Protein AF-A0A9P1MP17-F1 (afdb_monomer)

Structure (mmCIF, N/CA/C/O backbone):
data_AF-A0A9P1MP17-F1
#
_entry.id   AF-A0A9P1MP17-F1
#
loop_
_atom_site.group_PDB
_atom_site.id
_atom_site.type_symbol
_atom_site.label_atom_id
_atom_site.label_alt_id
_atom_site.label_comp_id
_atom_site.label_asym_id
_atom_site.label_entity_id
_atom_site.label_seq_id
_atom_site.pdbx_PDB_ins_code
_atom_site.Cartn_x
_atom_site.Cartn_y
_atom_site.Cartn_z
_atom_site.occupancy
_atom_site.B_iso_or_equiv
_atom_site.auth_seq_id
_atom_site.auth_comp_id
_atom_site.auth_asym_id
_atom_site.auth_atom_id
_atom_site.pdbx_PDB_model_num
ATOM 1 N N . MET A 1 1 ? -42.017 10.164 33.969 1.00 51.59 1 MET A N 1
ATOM 2 C CA . MET A 1 1 ? -41.012 11.243 33.847 1.00 51.59 1 MET A CA 1
ATOM 3 C C . MET A 1 1 ? -39.699 10.622 33.395 1.00 51.59 1 MET A C 1
ATOM 5 O O . MET A 1 1 ? -39.201 9.749 34.091 1.00 51.59 1 MET A O 1
ATOM 9 N N . ILE A 1 2 ? -39.176 11.001 32.225 1.00 51.31 2 ILE A N 1
ATOM 10 C CA . ILE A 1 2 ? -37.813 10.621 31.814 1.00 51.31 2 ILE A CA 1
ATOM 11 C C . ILE A 1 2 ? -36.855 11.492 32.634 1.00 51.31 2 ILE A C 1
ATOM 13 O O . ILE A 1 2 ? -36.993 12.713 32.635 1.00 51.31 2 ILE A O 1
ATOM 17 N N . SER A 1 3 ? -35.942 10.867 33.380 1.00 75.50 3 SER A N 1
ATOM 18 C CA . SER A 1 3 ? -34.975 11.567 34.231 1.00 75.50 3 SER A CA 1
ATOM 19 C C . SER A 1 3 ? -34.084 12.500 33.403 1.00 75.50 3 SER A C 1
ATOM 21 O O . SER A 1 3 ? -33.605 12.125 32.329 1.00 75.50 3 SER A O 1
ATOM 23 N N . PHE A 1 4 ? -33.816 13.701 33.922 1.00 72.81 4 PHE A N 1
ATOM 24 C CA . PHE A 1 4 ? -32.930 14.700 33.308 1.00 72.81 4 PHE A CA 1
ATOM 25 C C . PHE A 1 4 ? -31.530 14.126 33.008 1.00 72.81 4 PHE A C 1
ATOM 27 O O . PHE A 1 4 ? -30.897 14.483 32.013 1.00 72.81 4 PHE A O 1
ATOM 34 N N . THR A 1 5 ? -31.081 13.160 33.814 1.00 79.19 5 THR A N 1
ATOM 35 C CA . THR A 1 5 ? -29.810 12.448 33.635 1.00 79.19 5 THR A CA 1
ATOM 36 C C . THR A 1 5 ? -29.779 11.635 32.338 1.00 79.19 5 THR A C 1
ATOM 38 O O . THR A 1 5 ? -28.763 11.608 31.646 1.00 79.19 5 THR A O 1
ATOM 41 N N . SER A 1 6 ? -30.899 11.009 31.962 1.00 72.25 6 SER A N 1
ATOM 42 C CA . SER A 1 6 ? -31.013 10.218 30.731 1.00 72.25 6 SER A CA 1
ATOM 43 C C . SER A 1 6 ? -30.960 11.101 29.482 1.00 72.25 6 SER A C 1
ATOM 45 O O . SER A 1 6 ? -30.357 10.719 28.482 1.00 72.25 6 SER A O 1
ATOM 47 N N . VAL A 1 7 ? -31.532 12.308 29.547 1.00 68.56 7 VAL A N 1
ATOM 48 C CA . VAL A 1 7 ? -31.494 13.277 28.439 1.00 68.56 7 VAL A CA 1
ATOM 49 C C . VAL A 1 7 ? -30.065 13.767 28.197 1.00 68.56 7 VAL A C 1
ATOM 51 O O . VAL A 1 7 ? -29.611 13.788 27.053 1.00 68.56 7 VAL A O 1
ATOM 54 N N . TYR A 1 8 ? -29.321 14.080 29.262 1.00 69.38 8 TYR A N 1
ATOM 55 C CA . TYR A 1 8 ? -27.927 14.520 29.150 1.00 69.38 8 TYR A CA 1
ATOM 56 C C . TYR A 1 8 ? -27.022 13.442 28.525 1.00 69.38 8 TYR A C 1
ATOM 58 O O . TYR A 1 8 ? -26.194 13.739 27.662 1.00 69.38 8 TYR A O 1
ATOM 66 N N . LEU A 1 9 ? -27.241 12.171 28.879 1.00 64.31 9 LEU A N 1
ATOM 67 C CA . LEU A 1 9 ? -26.526 11.025 28.305 1.00 64.31 9 LEU A CA 1
ATOM 68 C C . LEU A 1 9 ? -26.808 10.843 26.802 1.00 64.31 9 LEU A C 1
ATOM 70 O O . LEU A 1 9 ? -25.891 10.553 26.033 1.00 64.31 9 LEU A O 1
ATOM 74 N N . ILE A 1 10 ? -28.045 11.072 26.352 1.00 68.69 10 ILE A N 1
ATOM 75 C CA . ILE A 1 10 ? -28.428 10.964 24.932 1.00 68.69 10 ILE A CA 1
ATOM 76 C C . ILE A 1 10 ? -27.860 12.130 24.105 1.00 68.69 10 ILE A C 1
ATOM 78 O O . ILE A 1 10 ? -27.419 11.942 22.971 1.00 68.69 10 ILE A O 1
ATOM 82 N N . VAL A 1 11 ? -27.837 13.345 24.658 1.00 62.41 11 VAL A N 1
ATOM 83 C CA . VAL A 1 11 ? -27.260 14.515 23.973 1.00 62.41 11 VAL A CA 1
ATOM 84 C C . VAL A 1 11 ? -25.736 14.385 23.861 1.00 62.41 11 VAL A C 1
ATOM 86 O O . VAL A 1 11 ? -25.177 14.620 22.790 1.00 62.41 11 VAL A O 1
ATOM 89 N N . SER A 1 12 ? -25.075 13.923 24.925 1.00 58.28 12 SER A N 1
ATOM 90 C CA . SER A 1 12 ? -23.624 13.682 24.949 1.00 58.28 12 SER A CA 1
ATOM 91 C C . SER A 1 12 ? -23.179 12.538 24.017 1.00 58.28 12 SER A C 1
ATOM 93 O O . SER A 1 12 ? -22.122 12.593 23.383 1.00 58.28 12 SER A O 1
ATOM 95 N N . THR A 1 13 ? -24.009 11.505 23.850 1.00 68.44 13 THR A N 1
ATOM 96 C CA . THR A 1 13 ? -23.704 10.397 22.926 1.00 68.44 13 THR A CA 1
ATOM 97 C C . THR A 1 13 ? -23.841 10.800 21.457 1.00 68.44 13 THR A C 1
ATOM 99 O O . THR A 1 13 ? -23.024 10.380 20.636 1.00 68.44 13 THR A O 1
ATOM 102 N N . LYS A 1 14 ? -24.796 11.673 21.112 1.00 62.25 14 LYS A N 1
ATOM 103 C CA . LYS A 1 14 ? -24.948 12.186 19.738 1.00 62.25 14 LYS A CA 1
ATOM 104 C C . LYS A 1 14 ? -23.784 13.074 19.294 1.00 62.25 14 LYS A C 1
ATOM 106 O O . LYS A 1 14 ? -23.343 12.955 18.152 1.00 62.25 14 LYS A O 1
ATOM 111 N N . SER A 1 15 ? -23.264 13.933 20.174 1.00 65.75 15 SER A N 1
ATOM 112 C CA . SER A 1 15 ? -22.101 14.775 19.849 1.00 65.75 15 SER A CA 1
ATOM 113 C C . SER A 1 15 ? -20.823 13.950 19.672 1.00 65.75 15 SER A C 1
ATOM 115 O O . SER A 1 15 ? -19.997 14.256 18.818 1.00 65.75 15 SER A O 1
ATOM 117 N N . SER A 1 16 ? -20.684 12.854 20.418 1.00 66.25 16 SER A N 1
ATOM 118 C CA . SER A 1 16 ? -19.533 11.953 20.307 1.00 66.25 16 SER A CA 1
ATOM 119 C C . SER A 1 16 ? -19.542 11.138 19.005 1.00 66.25 16 SER A C 1
ATOM 121 O O . SER A 1 16 ? -18.491 10.940 18.394 1.00 66.25 16 SER A O 1
ATOM 123 N N . GLN A 1 17 ? -20.718 10.703 18.534 1.00 72.75 17 GLN A N 1
ATOM 124 C CA . GLN A 1 17 ? -20.849 9.948 17.280 1.00 72.75 17 GLN A CA 1
ATOM 125 C C . GLN A 1 17 ? -20.481 10.770 16.039 1.00 72.75 17 GLN A C 1
ATOM 127 O O . GLN A 1 17 ? -19.812 10.253 15.143 1.00 72.75 17 GLN A O 1
ATOM 132 N N . SER A 1 18 ? -20.869 12.047 15.973 1.00 72.94 18 SER A N 1
ATOM 133 C CA . SER A 1 18 ? -20.549 12.898 14.818 1.00 72.94 18 SER A CA 1
ATOM 134 C C . SER A 1 18 ? -19.048 13.195 14.714 1.00 72.94 18 SER A C 1
ATOM 136 O O . SER A 1 18 ? -18.485 13.161 13.618 1.00 72.94 18 SER A O 1
ATOM 138 N N . VAL A 1 19 ? -18.372 13.395 15.851 1.00 77.06 19 VAL A N 1
ATOM 139 C CA . VAL A 1 19 ? -16.912 13.578 15.909 1.00 77.06 19 VAL A CA 1
ATOM 140 C C . VAL A 1 19 ? -16.180 12.304 15.479 1.00 77.06 19 VAL A C 1
ATOM 142 O O . VAL A 1 19 ? -15.218 12.375 14.712 1.00 77.06 19 VAL A O 1
ATOM 145 N N . GLN A 1 20 ? -16.649 11.129 15.911 1.00 74.44 20 GLN A N 1
ATOM 146 C CA . GLN A 1 20 ? -16.085 9.843 15.483 1.00 74.44 20 GLN A CA 1
ATOM 147 C C . GLN A 1 20 ? -16.293 9.584 13.986 1.00 74.44 20 GLN A C 1
ATOM 149 O O . GLN A 1 20 ? -15.363 9.133 13.315 1.00 74.44 20 GLN A O 1
ATOM 154 N N . PHE A 1 21 ? -17.465 9.919 13.441 1.00 80.25 21 PHE A N 1
ATOM 155 C CA . PHE A 1 21 ? -17.738 9.818 12.006 1.00 80.25 21 PHE A CA 1
ATOM 156 C C . PHE A 1 21 ? -16.796 10.710 11.183 1.00 80.25 21 PHE A C 1
ATOM 158 O O . PHE A 1 21 ? -16.180 10.237 10.226 1.00 80.25 21 PHE A O 1
ATOM 165 N N . LEU A 1 22 ? -16.611 11.971 11.593 1.00 85.75 22 LEU A N 1
ATOM 166 C CA . LEU A 1 22 ? -15.701 12.906 10.924 1.00 85.75 22 LEU A CA 1
ATOM 167 C C . LEU A 1 22 ? -14.240 12.432 10.991 1.00 85.75 22 LEU A C 1
ATOM 169 O O . LEU A 1 22 ? -13.514 12.490 9.997 1.00 85.75 22 LEU A O 1
ATOM 173 N N . ALA A 1 23 ? -13.807 11.920 12.145 1.00 80.94 23 ALA A N 1
ATOM 174 C CA . ALA A 1 23 ? -12.471 11.355 12.304 1.00 80.94 23 ALA A CA 1
ATOM 175 C C . ALA A 1 23 ? -12.255 10.120 11.410 1.00 80.94 23 ALA A C 1
ATOM 177 O O . ALA A 1 23 ? -11.176 9.965 10.832 1.00 80.94 23 ALA A O 1
ATOM 178 N N . ASN A 1 24 ? -13.275 9.267 11.260 1.00 83.06 24 ASN A N 1
ATOM 179 C CA . ASN A 1 24 ? -13.215 8.089 10.396 1.00 83.06 24 ASN A CA 1
ATOM 180 C C . ASN A 1 24 ? -13.142 8.481 8.912 1.00 83.06 24 ASN A C 1
ATOM 182 O O . ASN A 1 24 ? -12.273 7.990 8.194 1.00 83.06 24 ASN A O 1
ATOM 186 N N . GLN A 1 25 ? -13.968 9.438 8.470 1.00 83.00 25 GLN A N 1
ATOM 187 C CA . GLN A 1 25 ? -13.886 9.971 7.106 1.00 83.00 25 GLN A CA 1
ATOM 188 C C . GLN A 1 25 ? -12.512 10.575 6.811 1.00 83.00 25 GLN A C 1
ATOM 190 O O . GLN A 1 25 ? -11.923 10.273 5.779 1.00 83.00 25 GLN A O 1
ATOM 195 N N . ARG A 1 26 ? -11.947 11.366 7.734 1.00 85.69 26 ARG A N 1
ATOM 196 C CA . ARG A 1 26 ? -10.611 11.949 7.548 1.00 85.69 26 ARG A CA 1
ATOM 197 C C . ARG A 1 26 ? -9.531 10.876 7.380 1.00 85.69 26 ARG A C 1
ATOM 199 O O . ARG A 1 26 ? -8.670 11.023 6.517 1.00 85.69 26 ARG A O 1
ATOM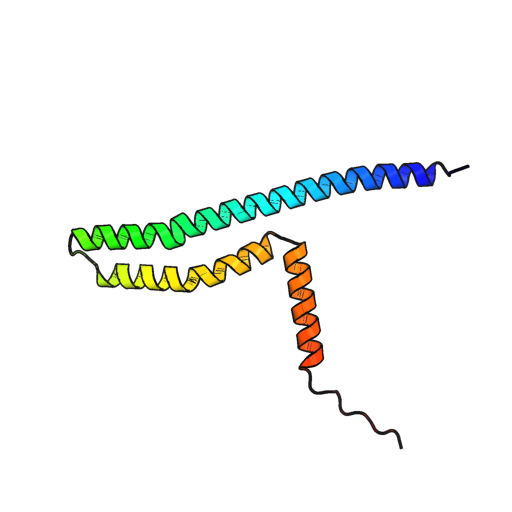 206 N N . ARG A 1 27 ? -9.564 9.803 8.179 1.00 82.50 27 ARG A N 1
ATOM 207 C CA . ARG A 1 27 ? -8.610 8.682 8.058 1.00 82.50 27 ARG A CA 1
ATOM 208 C C . ARG A 1 27 ? -8.754 7.948 6.730 1.00 82.50 27 ARG A C 1
ATOM 210 O O . ARG A 1 27 ? -7.739 7.649 6.107 1.00 82.50 27 ARG A O 1
ATOM 217 N N . LEU A 1 28 ? -9.988 7.717 6.287 1.00 83.00 28 LEU A N 1
ATOM 218 C CA . LEU A 1 28 ? -10.266 7.102 4.993 1.00 83.00 28 LEU A CA 1
ATOM 219 C C . LEU A 1 28 ? -9.726 7.963 3.844 1.00 83.00 28 LEU A C 1
ATOM 221 O O . LEU A 1 28 ? -8.996 7.454 2.999 1.00 83.00 28 LEU A O 1
ATOM 225 N N . THR A 1 29 ? -10.008 9.269 3.849 1.00 87.06 29 THR A N 1
ATOM 226 C CA . THR A 1 29 ? -9.513 10.206 2.829 1.00 87.06 29 THR A CA 1
ATOM 227 C C . THR A 1 29 ? -7.989 10.238 2.783 1.00 87.06 29 THR A C 1
ATOM 229 O O . THR A 1 29 ? -7.410 10.159 1.704 1.00 87.06 29 THR A O 1
ATOM 232 N N . ILE A 1 30 ? -7.322 10.295 3.943 1.00 86.12 30 ILE A N 1
ATOM 233 C CA . ILE A 1 30 ? -5.856 10.218 4.015 1.00 86.12 30 ILE A CA 1
ATOM 234 C C . ILE A 1 30 ? -5.364 8.893 3.417 1.00 86.12 30 ILE A C 1
ATOM 236 O O . ILE A 1 30 ? -4.433 8.900 2.618 1.00 86.12 30 ILE A O 1
ATOM 240 N N . GLY A 1 31 ? -6.011 7.771 3.746 1.00 83.88 31 GLY A N 1
ATOM 241 C CA . GLY A 1 31 ? -5.690 6.461 3.178 1.00 83.88 31 GLY A CA 1
ATOM 242 C C . GLY A 1 31 ? -5.779 6.428 1.652 1.00 83.88 31 GLY A C 1
ATOM 243 O O . GLY A 1 31 ? -4.853 5.947 1.004 1.00 83.88 31 GLY A O 1
ATOM 244 N N . ILE A 1 32 ? -6.846 6.993 1.079 1.00 86.12 32 ILE A N 1
ATOM 245 C CA . ILE A 1 32 ? -7.037 7.085 -0.377 1.00 86.12 32 ILE A CA 1
ATOM 246 C C . ILE A 1 32 ? -5.948 7.954 -1.015 1.00 86.12 32 ILE A C 1
ATOM 248 O O . ILE A 1 32 ? -5.358 7.549 -2.012 1.00 86.12 32 ILE A O 1
ATOM 252 N N . ILE A 1 33 ? -5.633 9.115 -0.430 1.00 88.25 33 ILE A N 1
ATOM 253 C CA . ILE A 1 33 ? -4.575 10.002 -0.940 1.00 88.25 33 ILE A CA 1
ATOM 254 C C . ILE A 1 33 ? -3.224 9.278 -0.965 1.00 88.25 33 ILE A C 1
ATOM 256 O O . ILE A 1 33 ? -2.521 9.331 -1.972 1.00 88.25 33 ILE A O 1
ATOM 260 N N . TYR A 1 34 ? -2.870 8.571 0.111 1.00 85.25 34 TYR A N 1
ATOM 261 C CA . TYR A 1 34 ? -1.632 7.790 0.160 1.00 85.25 34 TYR A CA 1
ATOM 262 C C . TYR A 1 34 ? -1.618 6.647 -0.856 1.00 85.25 34 TYR A C 1
ATOM 264 O O . TYR A 1 34 ? -0.585 6.413 -1.478 1.00 85.25 34 TYR A O 1
ATOM 272 N N . PHE A 1 35 ? -2.743 5.955 -1.045 1.00 85.31 35 PHE A N 1
ATOM 273 C CA . PHE A 1 35 ? -2.861 4.890 -2.040 1.00 85.31 35 PHE A CA 1
ATOM 274 C C . PHE A 1 35 ? -2.613 5.420 -3.459 1.00 85.31 35 PHE A C 1
ATOM 276 O O . PHE A 1 35 ? -1.766 4.886 -4.172 1.00 85.31 35 PHE A O 1
ATOM 283 N N . VAL A 1 36 ? -3.270 6.524 -3.828 1.00 87.06 36 VAL A N 1
ATOM 284 C CA . VAL A 1 36 ? -3.085 7.182 -5.132 1.00 87.06 36 VAL A CA 1
ATOM 285 C C . VAL A 1 36 ? -1.647 7.676 -5.304 1.00 87.06 36 VAL A C 1
ATOM 287 O O . VAL A 1 36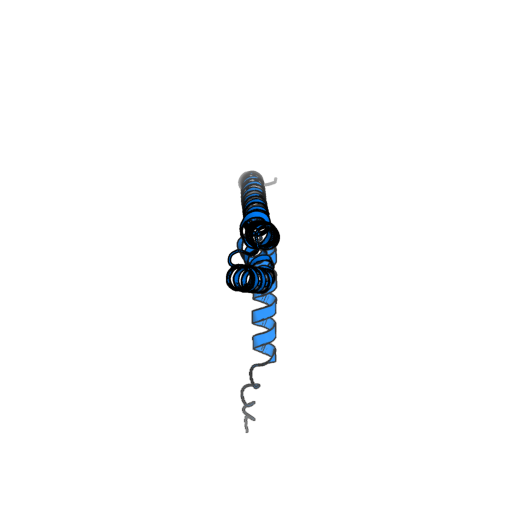 ? -1.051 7.492 -6.362 1.00 87.06 36 VAL A O 1
ATOM 290 N N . PHE A 1 37 ? -1.054 8.266 -4.263 1.00 86.94 37 PHE A N 1
ATOM 291 C CA . PHE A 1 37 ? 0.345 8.695 -4.299 1.00 86.94 37 PHE A CA 1
ATOM 292 C C . PHE A 1 37 ? 1.295 7.518 -4.558 1.00 86.94 37 PHE A C 1
ATOM 294 O O . PHE A 1 37 ? 2.205 7.624 -5.378 1.00 86.94 37 PHE A O 1
ATOM 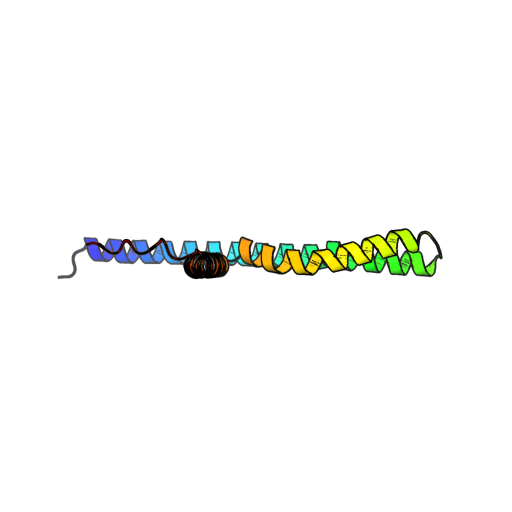301 N N . LEU A 1 38 ? 1.071 6.385 -3.892 1.00 85.31 38 LEU A N 1
ATOM 302 C CA . LEU A 1 38 ? 1.895 5.192 -4.049 1.00 85.31 38 LEU A CA 1
ATOM 303 C C . LEU A 1 38 ? 1.712 4.533 -5.422 1.00 85.31 38 LEU A C 1
ATOM 305 O O . LEU A 1 38 ? 2.665 3.987 -5.963 1.00 85.31 38 LEU A O 1
ATOM 309 N N . GLU A 1 39 ? 0.524 4.615 -6.015 1.00 84.75 39 GLU A N 1
ATOM 310 C CA . GLU A 1 39 ? 0.285 4.178 -7.392 1.00 84.75 39 GLU A CA 1
ATOM 311 C C . GLU A 1 39 ? 1.035 5.059 -8.399 1.00 84.75 39 GLU A C 1
ATOM 313 O O . GLU A 1 39 ? 1.789 4.557 -9.232 1.00 84.75 39 GLU A O 1
ATOM 318 N N . LEU A 1 40 ? 0.919 6.382 -8.274 1.00 85.25 40 LEU A N 1
ATOM 319 C CA . LEU A 1 40 ? 1.582 7.319 -9.182 1.00 85.25 40 LEU A CA 1
ATOM 320 C C . LEU A 1 40 ? 3.111 7.259 -9.072 1.00 85.25 40 LEU A C 1
ATOM 322 O O . LEU A 1 40 ? 3.805 7.197 -10.086 1.00 85.25 40 LEU A O 1
ATOM 326 N N . VAL A 1 41 ? 3.646 7.263 -7.850 1.00 84.31 41 VAL A N 1
ATOM 327 C CA . VAL A 1 41 ? 5.096 7.305 -7.612 1.00 84.31 41 VAL A CA 1
ATOM 328 C C . VAL A 1 41 ? 5.713 5.913 -7.649 1.00 84.31 41 VAL A C 1
ATOM 330 O O . VAL A 1 41 ? 6.780 5.733 -8.227 1.00 84.31 41 VAL A O 1
ATOM 333 N N . GLY A 1 42 ? 5.056 4.928 -7.041 1.00 79.38 42 GLY A N 1
ATOM 334 C CA . GLY A 1 42 ? 5.571 3.568 -6.926 1.00 79.38 42 GLY A CA 1
ATOM 335 C C . GLY A 1 42 ? 5.448 2.767 -8.217 1.00 79.38 42 GLY A C 1
ATOM 336 O O . GLY A 1 42 ? 6.377 2.047 -8.545 1.00 79.38 42 GLY A O 1
ATOM 337 N N . LEU A 1 43 ? 4.354 2.894 -8.977 1.00 80.00 43 LEU A N 1
ATOM 338 C CA . LEU A 1 43 ? 4.189 2.180 -10.253 1.00 80.00 43 LEU A CA 1
ATOM 339 C C . LEU A 1 43 ? 4.387 3.075 -11.469 1.00 80.00 43 LEU A C 1
ATOM 341 O O . LEU A 1 43 ? 5.076 2.686 -12.412 1.00 80.00 43 LEU A O 1
ATOM 345 N N . GLY A 1 44 ? 3.783 4.263 -11.459 1.00 82.19 44 GLY A N 1
ATOM 346 C CA . GLY A 1 44 ? 3.799 5.157 -12.614 1.00 82.19 44 GLY A CA 1
ATOM 347 C C . GLY A 1 44 ? 5.211 5.611 -12.976 1.00 82.19 44 GLY A C 1
ATOM 348 O O . GLY A 1 44 ? 5.633 5.471 -14.124 1.00 82.19 44 GLY A O 1
ATOM 349 N N . LEU A 1 45 ? 5.970 6.101 -11.991 1.00 84.81 45 LEU A N 1
ATOM 350 C CA . LEU A 1 45 ? 7.306 6.651 -12.226 1.00 84.81 45 LEU A CA 1
ATOM 351 C C . LEU A 1 45 ? 8.294 5.612 -12.804 1.00 84.81 45 LEU A C 1
ATOM 353 O O . LEU A 1 45 ? 8.911 5.921 -13.825 1.00 84.81 45 LEU A O 1
ATOM 357 N N . PRO A 1 46 ? 8.422 4.377 -12.268 1.00 83.88 46 PRO A N 1
ATOM 358 C CA . PRO A 1 46 ? 9.310 3.364 -12.846 1.00 83.88 46 PRO A CA 1
ATOM 359 C C . PRO A 1 46 ? 8.979 2.987 -14.287 1.00 83.88 46 PRO A C 1
ATOM 361 O O . PRO A 1 46 ? 9.891 2.807 -15.091 1.00 83.88 46 PRO A O 1
ATOM 364 N N . ILE A 1 47 ? 7.691 2.879 -14.626 1.00 83.81 47 ILE A N 1
ATOM 365 C CA . ILE A 1 47 ? 7.245 2.530 -15.981 1.00 83.81 47 ILE A CA 1
ATOM 366 C C . ILE A 1 47 ? 7.590 3.657 -16.956 1.00 83.81 47 ILE A C 1
ATOM 368 O O . ILE A 1 47 ? 8.102 3.396 -18.043 1.00 83.81 47 ILE A O 1
ATOM 372 N N . ILE A 1 48 ? 7.359 4.911 -16.558 1.00 86.50 48 ILE A N 1
ATOM 373 C CA . ILE A 1 48 ? 7.712 6.080 -17.370 1.00 86.50 48 ILE A CA 1
ATOM 374 C C . ILE A 1 48 ? 9.231 6.154 -17.556 1.00 86.50 48 ILE A C 1
ATOM 376 O O . ILE A 1 48 ? 9.695 6.308 -18.684 1.00 86.50 48 ILE A O 1
ATOM 380 N N . CYS A 1 49 ? 10.017 5.984 -16.487 1.00 84.44 49 CYS A N 1
ATOM 381 C CA . CYS A 1 49 ? 11.477 5.940 -16.576 1.00 84.44 49 CYS A CA 1
ATOM 382 C C . CYS A 1 49 ? 11.951 4.820 -17.508 1.00 84.44 49 CYS A C 1
ATOM 384 O O . CYS A 1 49 ? 12.810 5.061 -18.351 1.00 84.44 49 CYS A O 1
ATOM 386 N N . LEU A 1 50 ? 11.359 3.626 -17.416 1.00 85.50 50 LEU A N 1
ATOM 387 C CA . LEU A 1 50 ? 11.666 2.512 -18.307 1.00 85.50 50 LEU A CA 1
ATOM 388 C C . LEU A 1 50 ? 11.347 2.840 -19.770 1.00 85.50 50 LEU A C 1
ATOM 390 O O . LEU A 1 50 ? 12.164 2.551 -20.639 1.00 85.50 50 LEU A O 1
ATOM 394 N N . ALA A 1 51 ? 10.198 3.460 -20.047 1.00 82.38 51 ALA A N 1
ATOM 395 C CA . ALA A 1 51 ? 9.813 3.858 -21.399 1.00 82.38 51 ALA A CA 1
ATOM 396 C C . ALA A 1 51 ? 10.785 4.895 -21.982 1.00 82.38 51 ALA A C 1
ATOM 398 O O . ALA A 1 51 ? 11.261 4.727 -23.103 1.00 82.38 51 ALA A O 1
ATOM 399 N N . VAL A 1 52 ? 11.143 5.920 -21.201 1.00 86.69 52 VAL A N 1
ATOM 400 C CA . VAL A 1 52 ? 12.109 6.954 -21.601 1.00 86.69 52 VAL A CA 1
ATOM 401 C C . VAL A 1 52 ? 13.485 6.334 -21.856 1.00 86.69 52 VAL A C 1
ATOM 403 O O . VAL A 1 52 ? 14.055 6.518 -22.927 1.00 86.69 52 VAL A O 1
ATOM 406 N N . CYS A 1 53 ? 14.003 5.531 -20.925 1.00 86.25 53 CYS A N 1
ATOM 407 C CA . CYS A 1 53 ? 15.264 4.806 -21.098 1.00 86.25 53 CYS A CA 1
ATOM 408 C C . CYS A 1 53 ? 15.236 3.859 -22.306 1.00 86.25 53 CYS A C 1
ATOM 410 O O . CYS A 1 53 ? 16.231 3.747 -23.024 1.00 86.25 53 CYS A O 1
ATOM 412 N N . GLY A 1 54 ? 14.078 3.242 -22.559 1.00 82.56 54 GLY A N 1
ATOM 413 C CA . GLY A 1 54 ? 13.768 2.444 -23.738 1.00 82.56 54 GLY A CA 1
ATOM 414 C C . GLY A 1 54 ? 13.964 3.207 -25.044 1.00 82.56 54 GLY A C 1
ATOM 415 O O . GLY A 1 54 ? 14.645 2.725 -25.945 1.00 82.56 54 GLY A O 1
ATOM 416 N N . MET A 1 55 ? 13.43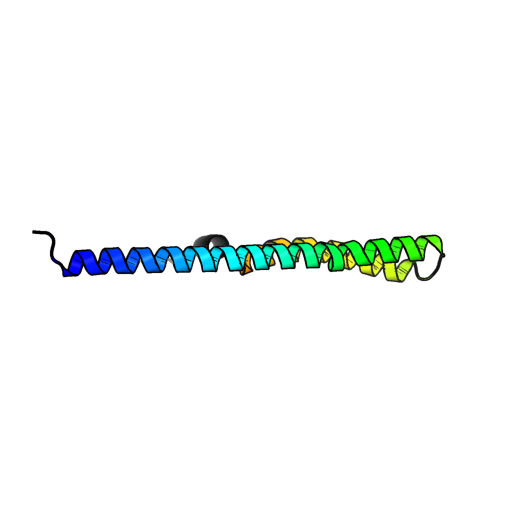0 4.428 -25.119 1.00 83.00 55 MET A N 1
ATOM 417 C CA . MET A 1 55 ? 13.555 5.293 -26.296 1.00 83.00 55 MET A CA 1
ATOM 418 C C . MET A 1 55 ? 15.006 5.689 -26.598 1.00 83.00 55 MET A C 1
ATOM 420 O O . MET A 1 55 ? 15.363 5.838 -27.764 1.00 83.00 55 MET A O 1
ATOM 424 N N . PHE A 1 56 ? 15.846 5.841 -25.571 1.00 87.88 56 PHE A N 1
ATOM 425 C CA . PHE A 1 56 ? 17.242 6.265 -25.728 1.00 87.88 56 PHE A CA 1
ATOM 426 C C . PHE A 1 56 ? 18.257 5.107 -25.734 1.00 87.88 56 PHE A C 1
ATOM 428 O O . PHE A 1 56 ? 19.447 5.363 -25.898 1.00 87.88 56 PHE A O 1
ATOM 435 N N . ASN A 1 57 ? 17.829 3.846 -25.571 1.00 80.50 57 ASN A N 1
ATOM 436 C CA . ASN A 1 57 ? 18.709 2.673 -25.418 1.00 80.50 57 ASN A CA 1
ATOM 437 C C . ASN A 1 57 ? 19.743 2.794 -24.274 1.00 80.50 57 ASN A C 1
ATOM 439 O O . ASN A 1 57 ? 20.798 2.161 -24.300 1.00 80.50 57 ASN A O 1
ATOM 443 N N . VAL A 1 58 ? 19.444 3.580 -23.234 1.00 79.44 58 VAL A N 1
ATOM 444 C CA . VAL A 1 58 ? 20.337 3.774 -22.079 1.00 79.44 58 VAL A CA 1
ATOM 445 C C . VAL A 1 58 ? 19.754 3.077 -20.856 1.00 79.44 58 VAL A C 1
ATOM 447 O O . VAL A 1 58 ? 18.639 3.371 -20.443 1.00 79.44 58 VAL A O 1
ATOM 450 N N . GLY A 1 59 ? 20.513 2.173 -20.230 1.00 76.06 59 GLY A N 1
ATOM 451 C CA . GLY A 1 59 ? 20.184 1.646 -18.897 1.00 76.06 59 GLY A CA 1
ATOM 452 C C . GLY A 1 59 ? 18.955 0.727 -18.803 1.00 76.06 59 GLY A C 1
ATOM 453 O O . GLY A 1 59 ? 18.564 0.378 -17.690 1.00 76.06 59 GLY A O 1
ATOM 454 N N . LEU A 1 60 ? 18.382 0.289 -19.933 1.00 77.12 60 LEU A N 1
ATOM 455 C CA . LEU A 1 60 ? 17.210 -0.603 -20.026 1.00 77.12 60 LEU A CA 1
ATOM 456 C C . LEU A 1 60 ? 17.131 -1.712 -18.954 1.00 77.12 60 LEU A C 1
ATOM 458 O O . LEU A 1 60 ? 16.095 -1.813 -18.297 1.00 77.12 60 LEU A O 1
ATOM 462 N N . PRO A 1 61 ? 18.172 -2.546 -18.743 1.00 81.56 61 PRO A N 1
ATOM 463 C CA . PRO A 1 61 ? 18.050 -3.696 -17.847 1.00 81.56 61 PRO A CA 1
ATOM 464 C C . PRO A 1 61 ? 17.863 -3.299 -16.378 1.00 81.56 61 PRO A C 1
ATOM 466 O O . PRO A 1 61 ? 17.127 -3.970 -15.659 1.00 81.56 61 PRO A O 1
ATOM 469 N N . ILE A 1 62 ? 18.469 -2.194 -15.933 1.00 81.88 62 ILE A N 1
ATOM 470 C CA . ILE A 1 62 ? 18.363 -1.730 -14.541 1.00 81.88 62 ILE A CA 1
ATOM 471 C C . ILE A 1 62 ? 16.953 -1.189 -14.278 1.00 81.88 62 ILE A C 1
ATOM 473 O O . ILE A 1 62 ? 16.308 -1.565 -13.299 1.00 81.88 62 ILE A O 1
ATOM 477 N N . PHE A 1 63 ? 16.435 -0.353 -15.182 1.00 78.31 63 PHE A N 1
ATOM 478 C CA . PHE A 1 63 ? 15.088 0.203 -15.043 1.00 78.31 63 PHE A CA 1
ATOM 479 C C . PHE A 1 63 ? 13.999 -0.862 -15.204 1.00 78.31 63 PHE A C 1
ATOM 481 O O . PHE A 1 63 ? 12.974 -0.785 -14.529 1.00 78.31 63 PHE A O 1
ATOM 488 N N . ALA A 1 64 ? 14.230 -1.889 -16.029 1.00 79.12 64 ALA A N 1
ATOM 489 C CA . ALA A 1 64 ? 13.298 -3.002 -16.184 1.00 79.12 64 ALA A CA 1
ATOM 490 C C . ALA A 1 64 ? 13.174 -3.812 -14.886 1.00 79.12 64 ALA A C 1
ATOM 492 O O . ALA A 1 64 ? 12.065 -4.132 -14.461 1.00 79.12 64 ALA A O 1
ATOM 493 N N . GLN A 1 65 ? 14.298 -4.084 -14.214 1.00 84.62 65 GLN A N 1
ATOM 494 C CA . GLN A 1 65 ? 14.296 -4.737 -12.904 1.00 84.62 65 GLN A CA 1
ATOM 495 C C . GLN A 1 65 ? 13.583 -3.884 -11.851 1.00 84.62 65 GLN A C 1
ATOM 497 O O . GLN A 1 65 ? 12.767 -4.404 -11.091 1.00 84.62 65 GLN A O 1
ATOM 502 N N . TYR A 1 66 ? 13.833 -2.573 -11.832 1.00 81.88 66 TYR A N 1
ATOM 503 C CA . TYR A 1 66 ? 13.176 -1.669 -10.888 1.00 81.88 66 TYR A CA 1
ATOM 504 C C . TYR A 1 66 ? 11.656 -1.602 -11.105 1.00 81.88 66 TYR A C 1
ATOM 506 O O . TYR A 1 66 ? 10.888 -1.678 -10.143 1.00 81.88 66 TYR A O 1
ATOM 514 N N . ALA A 1 67 ? 11.207 -1.534 -12.362 1.00 83.38 67 ALA A N 1
ATOM 515 C CA . ALA A 1 67 ? 9.790 -1.579 -12.712 1.00 83.38 67 ALA A CA 1
ATOM 516 C C . ALA A 1 67 ? 9.144 -2.913 -12.304 1.00 83.38 67 ALA A C 1
ATOM 518 O O . ALA A 1 67 ? 8.066 -2.916 -11.713 1.00 83.38 67 ALA A O 1
ATOM 519 N N . PHE A 1 68 ? 9.823 -4.041 -12.537 1.00 85.44 68 PHE A N 1
ATOM 520 C CA . PHE A 1 68 ? 9.333 -5.366 -12.152 1.00 85.44 68 PHE A CA 1
ATOM 521 C C . PHE A 1 68 ? 9.195 -5.528 -10.631 1.00 85.44 68 PHE A C 1
ATOM 523 O O . PHE A 1 68 ? 8.169 -6.009 -10.142 1.00 85.44 68 PHE A O 1
ATOM 530 N N . ILE A 1 69 ? 10.200 -5.087 -9.868 1.00 86.56 69 ILE A N 1
ATOM 531 C CA . ILE A 1 69 ? 10.153 -5.086 -8.400 1.00 86.56 69 ILE A CA 1
ATOM 532 C C . ILE A 1 69 ? 8.987 -4.217 -7.923 1.00 86.56 69 ILE A C 1
ATOM 534 O O . ILE A 1 69 ? 8.181 -4.656 -7.105 1.00 86.56 69 ILE A O 1
ATOM 538 N N . SER A 1 70 ? 8.843 -3.018 -8.482 1.00 84.06 70 SER A N 1
ATOM 539 C CA . SER A 1 70 ? 7.771 -2.094 -8.109 1.00 84.06 70 SER A CA 1
ATOM 540 C C . SER A 1 70 ? 6.377 -2.674 -8.392 1.00 84.06 70 SER A C 1
ATOM 542 O O . SER A 1 70 ? 5.503 -2.632 -7.524 1.00 84.06 70 SER A O 1
ATOM 544 N N . MET A 1 71 ? 6.193 -3.315 -9.554 1.00 82.56 71 MET A N 1
ATOM 545 C CA . MET A 1 71 ? 4.971 -4.054 -9.902 1.00 82.56 71 MET A CA 1
ATOM 546 C C . MET A 1 71 ? 4.679 -5.224 -8.964 1.00 82.56 71 MET A C 1
ATOM 548 O O . MET A 1 71 ? 3.517 -5.496 -8.676 1.00 82.56 71 MET A O 1
ATOM 552 N N . SER A 1 72 ? 5.712 -5.896 -8.459 1.00 85.88 72 SER A N 1
ATOM 553 C CA . SER A 1 72 ? 5.554 -7.054 -7.575 1.00 85.88 72 SER A CA 1
ATOM 554 C C . SER A 1 72 ? 5.187 -6.663 -6.142 1.00 85.88 72 SER A C 1
ATOM 556 O O . SER A 1 72 ? 4.460 -7.395 -5.472 1.00 85.88 72 SER A O 1
ATOM 558 N N . ILE A 1 73 ? 5.669 -5.514 -5.653 1.00 84.38 73 ILE A N 1
ATOM 559 C CA . ILE A 1 73 ? 5.408 -5.067 -4.276 1.00 84.38 73 ILE A CA 1
ATOM 560 C C . ILE A 1 73 ? 4.070 -4.308 -4.178 1.00 84.38 73 ILE A C 1
ATOM 562 O O . ILE A 1 73 ? 3.394 -4.377 -3.151 1.00 84.38 73 ILE A O 1
ATOM 566 N N . TYR A 1 74 ? 3.630 -3.627 -5.241 1.00 81.62 74 TYR A N 1
ATOM 567 C CA . TYR A 1 74 ? 2.393 -2.834 -5.226 1.00 81.62 74 TYR A CA 1
ATOM 568 C C . TYR A 1 74 ? 1.132 -3.584 -4.729 1.00 81.62 74 TYR A C 1
ATOM 570 O O . TYR A 1 74 ? 0.437 -3.046 -3.859 1.00 81.62 74 TYR A O 1
ATOM 578 N N . PRO A 1 75 ? 0.847 -4.834 -5.158 1.00 82.56 75 PRO A N 1
ATOM 579 C CA . PRO A 1 75 ? -0.314 -5.589 -4.682 1.00 82.56 75 PRO A CA 1
ATOM 580 C C . PRO A 1 75 ? -0.308 -5.856 -3.171 1.00 82.56 75 PRO A C 1
ATOM 582 O O . PRO A 1 75 ? -1.361 -6.102 -2.591 1.00 82.56 75 PRO A O 1
ATOM 585 N N . ILE A 1 76 ? 0.861 -5.806 -2.524 1.00 85.69 76 ILE A N 1
ATOM 586 C CA . ILE A 1 76 ? 1.017 -6.015 -1.078 1.00 85.69 76 ILE A CA 1
ATOM 587 C C . ILE A 1 76 ? 0.622 -4.746 -0.313 1.00 85.69 76 ILE A C 1
ATOM 589 O O . ILE A 1 76 ? -0.023 -4.815 0.736 1.00 85.69 76 ILE A O 1
ATOM 593 N N . PHE A 1 77 ? 0.975 -3.574 -0.846 1.00 82.25 77 PHE A N 1
ATOM 594 C CA . PHE A 1 77 ? 0.701 -2.302 -0.186 1.00 82.25 77 PHE A CA 1
ATOM 595 C C . PHE A 1 77 ? -0.791 -1.971 -0.144 1.00 82.25 77 PHE A C 1
ATOM 597 O O . PHE A 1 77 ? -1.261 -1.490 0.884 1.00 82.25 77 PHE A O 1
ATOM 604 N N . GLY A 1 78 ? -1.558 -2.269 -1.197 1.00 79.75 78 GLY A N 1
ATOM 605 C CA . GLY A 1 78 ? -2.996 -1.968 -1.245 1.00 79.75 78 GLY A CA 1
ATOM 606 C C . GLY A 1 78 ? -3.774 -2.484 -0.020 1.00 79.75 78 GLY A C 1
ATOM 607 O O . GLY A 1 78 ? -4.304 -1.677 0.750 1.00 79.75 78 GLY A O 1
ATOM 608 N N . PRO A 1 79 ? -3.793 -3.806 0.239 1.00 81.44 79 PRO A N 1
ATOM 609 C CA . PRO A 1 79 ? -4.444 -4.385 1.413 1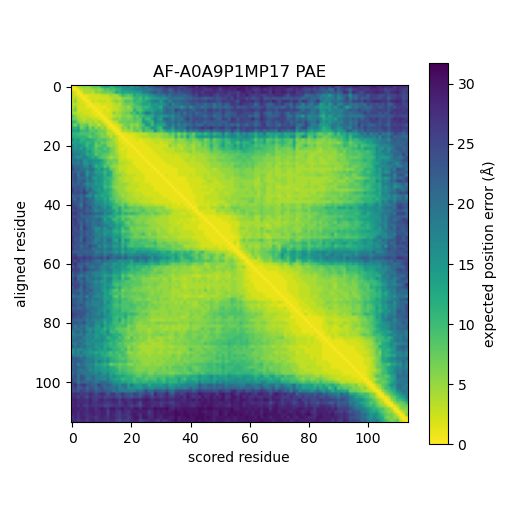.00 81.44 79 PRO A CA 1
ATOM 610 C C . PRO A 1 79 ? -3.906 -3.839 2.740 1.00 81.44 79 PRO A C 1
ATOM 612 O O . PRO A 1 79 ? -4.681 -3.623 3.673 1.00 81.44 79 PRO A O 1
ATOM 615 N N . TYR A 1 80 ? -2.597 -3.578 2.827 1.00 84.19 80 TYR A N 1
ATOM 616 C CA . TYR A 1 80 ? -1.968 -3.021 4.025 1.00 84.19 80 TYR A CA 1
ATOM 617 C C . TYR A 1 80 ? -2.470 -1.601 4.337 1.00 84.19 80 TYR A C 1
ATOM 619 O O . TYR A 1 80 ? -2.817 -1.298 5.481 1.00 84.19 80 TYR A O 1
ATOM 627 N N . TYR A 1 81 ? -2.587 -0.738 3.326 1.00 80.56 81 TYR A N 1
ATOM 628 C CA . TYR A 1 81 ? -3.119 0.616 3.496 1.00 80.56 81 TYR A CA 1
ATOM 629 C C . TYR A 1 81 ? -4.602 0.616 3.857 1.00 80.56 81 TYR A C 1
ATOM 631 O O . TYR A 1 81 ? -5.017 1.383 4.730 1.00 80.56 81 TYR A O 1
ATOM 639 N N . VAL A 1 82 ? -5.404 -0.265 3.254 1.00 81.12 82 VAL A N 1
ATOM 640 C CA . VAL A 1 82 ? -6.821 -0.425 3.622 1.00 81.12 82 VAL A CA 1
ATOM 641 C C . VAL A 1 82 ? -6.946 -0.874 5.084 1.00 81.12 82 VAL A C 1
ATOM 643 O O . VAL A 1 82 ? -7.745 -0.317 5.836 1.00 81.12 82 VAL A O 1
ATOM 646 N N . LEU A 1 83 ? -6.091 -1.798 5.533 1.00 84.62 83 LEU A N 1
ATOM 647 C CA . LEU A 1 83 ? -6.016 -2.238 6.932 1.00 84.62 83 LEU A CA 1
ATOM 648 C C . LEU A 1 83 ? -5.575 -1.125 7.904 1.00 84.62 83 LEU A C 1
ATOM 650 O O . LEU A 1 83 ? -5.956 -1.118 9.079 1.00 84.62 83 LEU A O 1
ATOM 654 N N . MET A 1 84 ? -4.752 -0.180 7.446 1.00 81.38 84 MET A N 1
ATOM 655 C CA . MET A 1 84 ? -4.304 0.966 8.247 1.00 81.38 84 MET A CA 1
ATOM 656 C C . MET A 1 84 ? -5.331 2.097 8.319 1.00 81.38 84 MET A C 1
ATOM 658 O O . MET A 1 84 ? -5.464 2.730 9.365 1.00 81.38 84 MET A O 1
ATOM 662 N N . SER A 1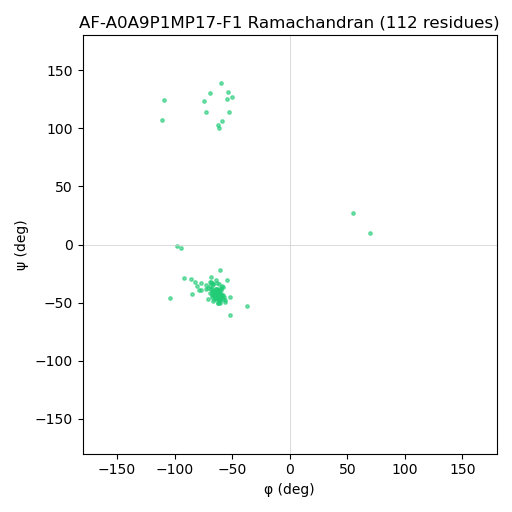 85 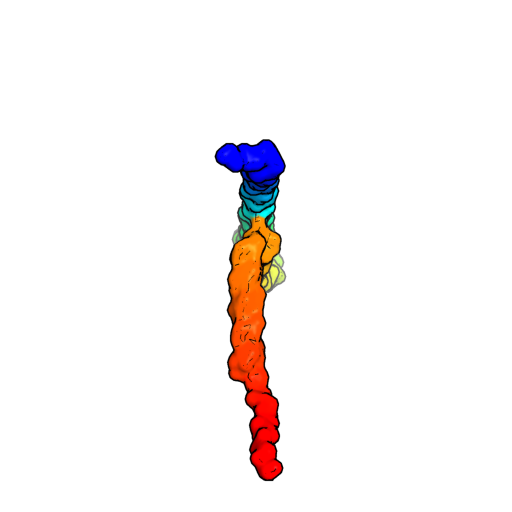? -6.067 2.334 7.237 1.00 80.19 85 SER A N 1
ATOM 663 C CA . SER A 1 85 ? -6.982 3.472 7.107 1.00 80.19 85 SER A CA 1
ATOM 664 C C . SER A 1 85 ? -8.414 3.174 7.554 1.00 80.19 85 SER A C 1
ATOM 666 O O . SER A 1 85 ? -9.093 4.085 8.028 1.00 80.19 85 SER A O 1
ATOM 668 N N . ASN A 1 86 ? -8.869 1.921 7.458 1.00 83.06 86 ASN A N 1
ATOM 669 C CA . ASN A 1 86 ? -10.236 1.530 7.788 1.00 83.06 86 ASN A CA 1
ATOM 670 C C . ASN A 1 86 ? -10.282 0.654 9.052 1.00 83.06 86 ASN A C 1
ATOM 672 O O . ASN A 1 86 ? -9.912 -0.523 9.043 1.00 83.06 86 ASN A O 1
ATOM 676 N N . VAL A 1 87 ? -10.766 1.242 10.149 1.00 82.19 87 VAL A N 1
ATOM 677 C CA . VAL A 1 87 ? -10.854 0.585 11.464 1.00 82.19 87 VAL A CA 1
ATOM 678 C C . VAL A 1 87 ? -11.794 -0.623 11.428 1.00 82.19 87 VAL A C 1
ATOM 680 O O . VAL A 1 87 ? -11.470 -1.666 11.995 1.00 82.19 87 VAL A O 1
ATOM 683 N N . ASP A 1 88 ? -12.920 -0.524 10.723 1.00 83.25 88 ASP A N 1
ATOM 684 C CA . ASP A 1 88 ? -13.887 -1.620 10.619 1.00 83.25 88 ASP A CA 1
ATOM 685 C C . ASP A 1 88 ? -13.307 -2.799 9.840 1.00 83.25 88 ASP A C 1
ATOM 687 O O . ASP A 1 88 ? -13.464 -3.955 10.240 1.00 83.25 88 ASP A O 1
ATOM 691 N N . TYR A 1 89 ? -12.590 -2.514 8.749 1.00 84.25 89 TYR A N 1
ATOM 692 C CA . TYR A 1 89 ? -11.887 -3.534 7.978 1.00 84.25 89 TYR A CA 1
ATOM 693 C C . TYR A 1 89 ? -10.815 -4.227 8.825 1.00 84.25 89 TYR A C 1
ATOM 695 O O . TYR A 1 89 ? -10.777 -5.456 8.870 1.00 84.25 89 TYR A O 1
ATOM 703 N N . ARG A 1 90 ? -10.010 -3.461 9.575 1.00 86.31 90 ARG A N 1
ATOM 704 C CA . ARG A 1 90 ? -9.024 -4.017 10.513 1.00 86.31 90 ARG A CA 1
ATOM 705 C C . ARG A 1 90 ? -9.665 -4.945 11.540 1.00 86.31 90 ARG A C 1
ATOM 707 O O . ARG A 1 90 ? -9.211 -6.073 11.699 1.00 86.31 90 ARG A O 1
ATOM 714 N N . ASN A 1 91 ? -10.740 -4.506 12.191 1.00 88.56 91 ASN A N 1
ATOM 715 C CA . ASN A 1 91 ? -11.429 -5.306 13.203 1.00 88.56 91 ASN A CA 1
ATOM 716 C C . ASN A 1 91 ? -11.976 -6.621 12.621 1.00 88.56 91 ASN A C 1
ATOM 718 O O . ASN A 1 91 ? -11.906 -7.668 13.267 1.00 88.56 91 ASN A O 1
ATOM 722 N N . ARG A 1 92 ? -12.492 -6.591 11.383 1.00 89.44 92 ARG A N 1
ATOM 723 C CA . ARG A 1 92 ? -12.947 -7.797 10.673 1.00 89.44 92 ARG A CA 1
ATOM 724 C C . ARG A 1 92 ? -11.792 -8.750 10.372 1.00 89.44 92 ARG A C 1
ATOM 726 O O . ARG A 1 92 ? -11.929 -9.944 10.624 1.00 89.44 92 ARG A O 1
ATOM 733 N N . VAL A 1 93 ? -10.665 -8.238 9.880 1.00 88.50 93 VAL A N 1
ATOM 734 C CA . VAL A 1 93 ? -9.464 -9.046 9.611 1.00 88.50 93 VAL A CA 1
ATOM 735 C C . VAL A 1 93 ? -8.930 -9.680 10.899 1.00 88.50 93 VAL A C 1
ATOM 737 O O . VAL A 1 93 ? -8.679 -10.883 10.918 1.00 88.50 93 VAL A O 1
ATOM 740 N N . ASP A 1 94 ? -8.856 -8.929 11.999 1.00 89.50 94 ASP A N 1
ATOM 741 C CA . ASP A 1 94 ? -8.428 -9.453 13.302 1.00 89.50 94 ASP A CA 1
ATOM 742 C C . ASP A 1 94 ? -9.358 -10.558 13.822 1.00 89.50 94 ASP A C 1
ATOM 744 O O . ASP A 1 94 ? -8.887 -11.568 14.350 1.00 89.50 94 ASP A O 1
ATOM 748 N N . MET A 1 95 ? -10.678 -10.406 13.659 1.00 90.94 95 MET A N 1
ATOM 749 C CA . MET A 1 95 ? -11.633 -11.466 13.998 1.00 90.94 95 MET A CA 1
ATOM 750 C C . MET A 1 95 ? -11.411 -12.724 13.162 1.00 90.94 95 MET A C 1
ATOM 752 O O . MET A 1 95 ? -11.431 -13.824 13.716 1.00 90.94 95 MET A O 1
ATOM 756 N N . ILE A 1 96 ? -11.188 -12.576 11.853 1.00 90.69 96 ILE A N 1
ATOM 757 C CA . ILE A 1 96 ? -10.911 -13.708 10.963 1.00 90.69 96 ILE A CA 1
ATOM 758 C C . ILE A 1 96 ? -9.634 -14.416 11.422 1.00 90.69 96 ILE A C 1
ATOM 760 O O . ILE A 1 96 ? -9.676 -15.617 11.663 1.00 90.69 96 ILE A O 1
ATOM 764 N N . ILE A 1 97 ? -8.535 -13.688 11.649 1.00 89.19 97 ILE A N 1
ATOM 765 C CA . ILE A 1 97 ? -7.257 -14.263 12.101 1.00 89.19 97 ILE A CA 1
ATOM 766 C C . ILE A 1 97 ? -7.422 -15.017 13.427 1.00 89.19 97 ILE A C 1
ATOM 768 O O . ILE A 1 97 ? -6.946 -16.147 13.560 1.00 89.19 97 ILE A O 1
ATOM 772 N N . LYS A 1 98 ? -8.109 -14.417 14.410 1.00 88.00 98 LYS A N 1
ATOM 773 C CA . LYS A 1 98 ? -8.376 -15.059 15.707 1.00 88.00 98 LYS A CA 1
ATOM 774 C C . LYS A 1 98 ? -9.204 -16.330 15.538 1.00 88.00 98 LYS A C 1
ATOM 776 O O . LYS A 1 98 ? -8.866 -17.352 16.128 1.00 88.00 98 LYS A O 1
ATOM 781 N N . ARG A 1 99 ? -10.247 -16.288 14.704 1.00 87.69 99 ARG A N 1
ATOM 782 C CA . ARG A 1 99 ? -11.105 -17.444 14.429 1.00 87.69 99 ARG A CA 1
ATOM 783 C C . ARG A 1 99 ? -10.329 -18.570 13.749 1.00 87.69 99 ARG A C 1
ATOM 785 O O . ARG A 1 99 ? -10.458 -19.711 14.170 1.00 87.69 99 ARG A O 1
ATOM 792 N N . THR A 1 100 ? -9.490 -18.266 12.761 1.00 83.69 100 THR A N 1
ATOM 793 C CA . THR A 1 100 ? -8.691 -19.280 12.058 1.00 83.69 100 THR A CA 1
ATOM 794 C C . THR A 1 100 ? -7.656 -19.923 12.981 1.00 83.69 100 THR A C 1
ATOM 796 O O . THR A 1 100 ? -7.537 -21.144 12.984 1.00 83.69 100 THR A O 1
ATOM 799 N N . ARG A 1 101 ? -6.974 -19.141 13.835 1.00 73.94 101 ARG A N 1
ATOM 800 C CA . ARG A 1 101 ? -6.017 -19.678 14.825 1.00 73.94 101 ARG A CA 1
ATOM 801 C C . ARG A 1 101 ? -6.658 -20.656 15.809 1.00 73.94 101 ARG A C 1
ATOM 803 O O . ARG A 1 101 ? -6.021 -21.641 16.165 1.00 73.94 101 ARG A O 1
ATOM 810 N N . LEU A 1 102 ? -7.895 -20.393 16.230 1.00 64.25 102 LEU A N 1
ATOM 811 C CA . LEU A 1 102 ? -8.651 -21.290 17.111 1.00 64.25 102 LEU A CA 1
ATOM 812 C C . LEU A 1 102 ? -9.048 -22.604 16.421 1.00 64.25 102 LEU A C 1
ATOM 814 O O . LEU A 1 102 ? -9.194 -23.616 17.092 1.00 64.25 102 LEU A O 1
ATOM 818 N N . VAL A 1 103 ? -9.211 -22.602 15.095 1.00 63.72 103 VAL A N 1
ATOM 819 C CA . VAL A 1 103 ? -9.551 -23.808 14.319 1.00 63.72 103 VAL A CA 1
ATOM 820 C C . VAL A 1 103 ? -8.309 -24.650 14.007 1.00 63.72 103 VAL A C 1
ATOM 822 O O . VAL A 1 103 ? -8.403 -25.870 13.943 1.00 63.72 103 VAL A O 1
ATOM 825 N N . THR A 1 104 ? -7.142 -24.024 13.826 1.00 61.22 104 THR A N 1
ATOM 826 C CA . THR A 1 104 ? -5.893 -24.720 13.465 1.00 61.22 104 THR A CA 1
ATOM 827 C C . THR A 1 104 ? -4.999 -25.082 14.650 1.00 61.22 104 THR A C 1
ATOM 829 O O . THR A 1 104 ? -3.949 -25.685 14.437 1.00 61.22 104 THR A O 1
ATOM 832 N N . SER A 1 105 ? -5.345 -24.714 15.889 1.00 51.06 105 SER A N 1
ATOM 833 C CA . SER A 1 105 ? -4.615 -25.249 17.041 1.00 51.06 105 SER A CA 1
ATOM 834 C C . SER A 1 105 ? -4.943 -26.739 17.182 1.00 51.06 105 SER A C 1
ATOM 836 O O . SER A 1 105 ? -6.133 -27.066 17.186 1.00 51.06 105 SER A O 1
ATOM 838 N N . PRO A 1 106 ? -3.951 -27.641 17.320 1.00 56.66 106 PRO A N 1
ATOM 839 C CA . PRO A 1 106 ? -4.231 -29.032 17.655 1.00 56.66 106 PRO A CA 1
ATOM 840 C C . PRO A 1 106 ? -5.071 -2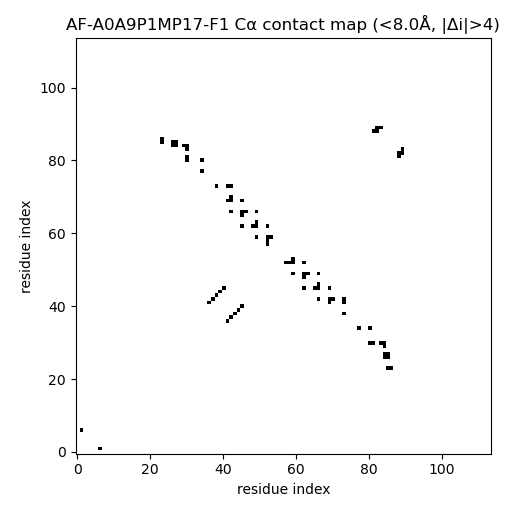9.037 18.930 1.00 56.66 106 PRO A C 1
ATOM 842 O O . PRO A 1 106 ? -4.707 -28.377 19.907 1.00 56.66 106 PRO A O 1
ATOM 845 N N . ALA A 1 107 ? -6.231 -29.695 18.880 1.00 60.81 107 ALA A N 1
ATOM 846 C CA . ALA A 1 107 ? -7.136 -29.761 20.016 1.00 60.81 107 ALA A CA 1
ATOM 847 C C . ALA A 1 107 ? -6.330 -30.190 21.256 1.00 60.81 107 ALA A C 1
ATOM 849 O O . ALA A 1 107 ? -5.593 -31.178 21.167 1.00 60.81 107 ALA A O 1
ATOM 850 N N . PRO A 1 108 ? -6.398 -29.445 22.377 1.00 65.00 108 PRO A N 1
ATOM 851 C CA . PRO A 1 108 ? -5.736 -29.864 23.602 1.00 65.00 108 PRO A CA 1
ATOM 852 C C . PRO A 1 108 ? -6.210 -31.289 23.916 1.00 65.00 108 PRO A C 1
ATOM 854 O O . PRO A 1 108 ? -7.416 -31.533 23.814 1.00 65.00 108 PRO A O 1
ATOM 857 N N . PRO A 1 109 ? -5.293 -32.233 24.209 1.00 62.91 109 PRO A N 1
ATOM 858 C CA . PRO A 1 109 ? -5.640 -33.630 24.429 1.00 62.91 109 PRO A CA 1
ATOM 859 C C . PRO A 1 109 ? -6.741 -33.677 25.479 1.00 62.91 109 PRO A C 1
ATOM 861 O O . PRO A 1 109 ? -6.538 -33.249 26.615 1.00 62.91 109 PRO A O 1
ATOM 864 N N . SER A 1 110 ? -7.929 -34.111 25.061 1.00 56.09 110 SER A N 1
ATOM 865 C CA . SER A 1 110 ? -9.076 -34.278 25.934 1.00 56.09 110 SER A CA 1
ATOM 866 C C . SER A 1 110 ? -8.667 -35.258 27.020 1.00 56.09 110 SER A C 1
ATOM 868 O O . SER A 1 110 ? -8.488 -36.448 26.775 1.00 56.09 110 SER A O 1
ATOM 870 N N . THR A 1 111 ? -8.456 -34.738 28.222 1.00 59.12 111 THR A N 1
ATOM 871 C CA . THR A 1 111 ? -8.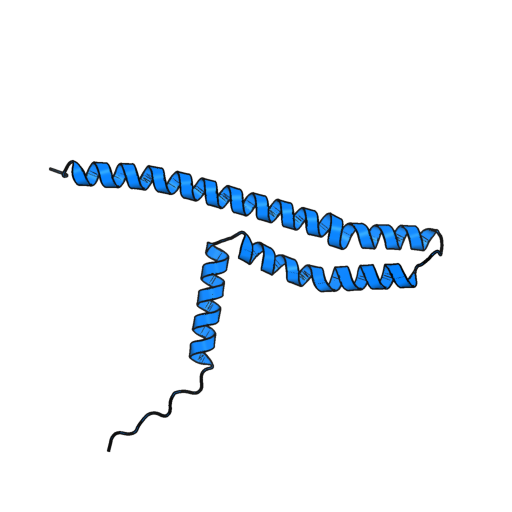250 -35.530 29.422 1.00 59.12 111 THR A CA 1
ATOM 872 C C . THR A 1 111 ? -9.513 -36.351 29.640 1.00 59.12 111 THR A C 1
ATOM 874 O O . THR A 1 111 ? -10.529 -35.844 30.111 1.00 59.12 111 THR A O 1
ATOM 877 N N . THR A 1 112 ? -9.468 -37.620 29.244 1.00 62.88 112 THR A N 1
ATOM 878 C CA . THR A 1 112 ? -10.430 -38.633 29.668 1.00 62.88 112 THR A CA 1
ATOM 879 C C . THR A 1 112 ? -10.296 -38.757 31.183 1.00 62.88 112 THR A C 1
ATOM 881 O O . THR A 1 112 ? -9.309 -39.298 31.677 1.00 62.88 112 THR A O 1
ATOM 884 N N . ILE A 1 113 ? -11.236 -38.170 31.920 1.00 58.38 113 ILE A N 1
ATOM 885 C CA . ILE A 1 113 ? -11.323 -38.314 33.374 1.00 58.38 113 ILE A CA 1
ATOM 886 C C . ILE A 1 113 ? -11.831 -39.738 33.637 1.00 58.38 113 ILE A C 1
ATOM 888 O O . ILE A 1 113 ? -12.939 -40.074 33.215 1.00 58.38 113 ILE A O 1
ATOM 892 N N . LEU A 1 114 ? -10.972 -40.564 34.244 1.00 51.50 114 LEU A N 1
ATOM 893 C CA . LEU A 1 114 ? -11.296 -41.879 34.814 1.00 51.50 114 LEU A CA 1
ATOM 894 C C . LEU A 1 114 ? -11.990 -41.718 36.169 1.00 51.50 114 LEU A C 1
ATOM 896 O O . LEU A 1 114 ? -11.584 -40.800 36.919 1.00 51.50 114 LEU A O 1
#

pLDDT: mean 78.28, std 10.09, range [51.06, 90.94]

Radius of gyration: 25.31 Å; Cα contacts (8 Å, |Δi|>4): 45; chains: 1; bounding box: 61×57×61 Å

Mean predicted aligned error: 11.9 Å

Sequence (114 aa):
MISFTSVYLIVSTKSSQSVQFLANQRRLTIGIIYFVFLELVGLGLPIICLAVCGMFNVGLPIFAQYAFISMSIYPIFGPYYVLMSNVDYRNRVDMIIKRTRLVTSPAPPSTTIL

Foldseek 3Di:
DPDPVVVVVVVVVVVVVVVVVVVLVVLQVVLVVVLVVCCCVLQVVLVVVLVVCVVVVHPNVVSVVSNVVSVVCSVVVNVVSCCRRHPVSVVVVVVVVVVVVVVPDDPDPPPPDD

Solvent-accessible surface area (backbone atoms only — not comparable to full-atom values): 6352 Å² total; per-residue (Å²): 134,85,55,71,68,59,53,53,52,53,54,55,50,54,59,52,50,56,52,51,50,51,53,50,51,52,38,39,52,52,35,52,53,51,50,54,49,46,47,49,58,49,44,45,45,35,49,50,52,30,52,54,25,52,76,70,74,48,67,48,73,62,36,48,50,51,29,52,52,31,62,65,49,49,74,59,49,54,63,51,45,48,45,71,29,32,67,68,57,33,55,51,52,53,50,49,54,55,52,52,53,67,69,70,48,79,75,74,81,78,78,79,83,128

Secondary structure (DSSP, 8-state):
---HHHHHHHHHHHHHHHHHHHHHHHHHHHHHHHHHHHIIIIIIHHHHHHHHHHHHTSSHHHHHHHHHHHHHHHHHHHHHHHHHH-HHHHHHHHHHHHHHHHHHSPPP------